Protein AF-A0A6P0T8T9-F1 (afdb_monomer_lite)

Structure (mmCIF, N/CA/C/O backbone):
data_AF-A0A6P0T8T9-F1
#
_entry.id   AF-A0A6P0T8T9-F1
#
loop_
_atom_site.group_PDB
_atom_site.id
_atom_site.type_symbol
_atom_site.label_atom_id
_atom_site.label_alt_id
_atom_site.label_comp_id
_atom_site.label_asym_id
_atom_site.label_entity_id
_atom_site.label_seq_id
_atom_site.pdbx_PDB_ins_code
_atom_site.Cartn_x
_atom_site.Cartn_y
_atom_site.Cartn_z
_atom_site.occupancy
_atom_site.B_iso_or_equiv
_atom_site.auth_seq_id
_atom_site.auth_comp_id
_atom_site.auth_asym_id
_atom_site.auth_atom_id
_atom_site.pdbx_PDB_model_num
ATOM 1 N N . MET A 1 1 ? 33.560 7.711 9.620 1.00 38.56 1 MET A N 1
ATOM 2 C CA . M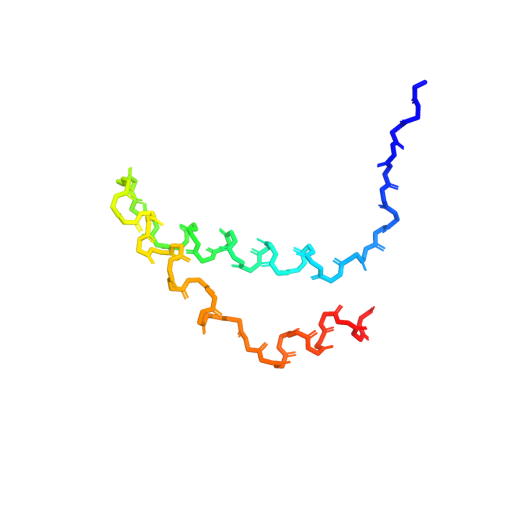ET A 1 1 ? 32.159 7.250 9.725 1.00 38.56 1 MET A CA 1
ATOM 3 C C . MET A 1 1 ? 31.550 7.286 8.333 1.00 38.56 1 MET A C 1
ATOM 5 O O . MET A 1 1 ? 31.181 8.356 7.870 1.00 38.56 1 MET A O 1
ATOM 9 N N . SER A 1 2 ? 31.544 6.161 7.621 1.00 43.34 2 SER A N 1
ATOM 10 C CA . SER A 1 2 ? 30.898 6.056 6.312 1.00 43.34 2 SER A CA 1
ATOM 11 C C . SER A 1 2 ? 29.388 5.934 6.519 1.00 43.34 2 SER A C 1
ATOM 13 O O . SER A 1 2 ? 28.908 4.958 7.091 1.00 43.34 2 SER A O 1
ATOM 15 N N . LYS A 1 3 ? 28.624 6.937 6.074 1.00 50.53 3 LYS A N 1
ATOM 16 C CA . LYS A 1 3 ? 27.203 6.728 5.787 1.00 50.53 3 LYS A CA 1
ATOM 17 C C . LYS A 1 3 ? 27.153 5.706 4.655 1.00 50.53 3 LYS A C 1
ATOM 19 O O . LYS A 1 3 ? 27.631 5.990 3.561 1.00 50.53 3 LYS A O 1
ATOM 24 N N . LEU A 1 4 ? 26.629 4.518 4.937 1.00 54.88 4 LEU A N 1
ATOM 25 C CA . LEU A 1 4 ? 26.270 3.538 3.919 1.00 54.88 4 LEU A CA 1
ATOM 26 C C . LEU A 1 4 ? 25.020 4.080 3.212 1.00 54.88 4 LEU A C 1
ATOM 28 O O . LEU A 1 4 ? 23.895 3.710 3.531 1.00 54.88 4 LEU A O 1
ATOM 32 N N . GLN A 1 5 ? 25.201 5.082 2.357 1.00 56.59 5 GLN A N 1
ATOM 33 C CA . GLN A 1 5 ? 24.120 5.586 1.529 1.00 56.59 5 GLN A CA 1
ATOM 34 C C . GLN A 1 5 ? 24.010 4.590 0.376 1.00 56.59 5 GLN A C 1
ATOM 36 O O . GLN A 1 5 ? 24.869 4.579 -0.505 1.00 56.59 5 GLN A O 1
ATOM 41 N N . SER A 1 6 ? 23.037 3.672 0.459 1.00 56.03 6 SER A N 1
ATOM 42 C CA . SER A 1 6 ? 22.682 2.815 -0.676 1.00 56.03 6 SER A CA 1
ATOM 43 C C . SER A 1 6 ? 22.556 3.711 -1.906 1.00 56.03 6 SER A C 1
ATOM 45 O O . SER A 1 6 ? 21.853 4.720 -1.809 1.00 56.03 6 SER A O 1
ATOM 47 N N . PRO A 1 7 ? 23.254 3.405 -3.013 1.00 57.34 7 P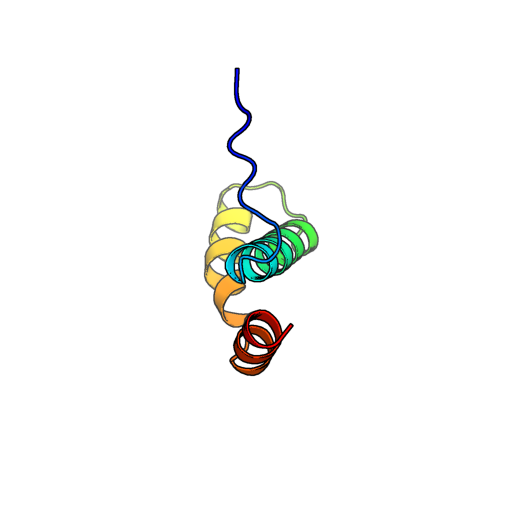RO A N 1
ATOM 48 C CA . PRO A 1 7 ? 23.139 4.204 -4.217 1.00 57.34 7 PRO A CA 1
ATOM 49 C C . PRO A 1 7 ? 21.669 4.208 -4.637 1.00 57.34 7 PRO A C 1
ATOM 51 O O . PRO A 1 7 ? 21.003 3.170 -4.605 1.00 57.34 7 PRO A O 1
ATOM 54 N N . ASP A 1 8 ? 21.175 5.414 -4.900 1.00 64.69 8 ASP A N 1
ATOM 55 C CA . ASP A 1 8 ? 19.782 5.720 -5.187 1.00 64.69 8 ASP A CA 1
ATOM 56 C C . ASP A 1 8 ? 19.197 4.792 -6.269 1.00 64.69 8 ASP A C 1
ATOM 58 O O . ASP A 1 8 ? 19.915 4.353 -7.166 1.00 64.69 8 ASP A O 1
ATOM 62 N N . PHE A 1 9 ? 17.883 4.540 -6.170 1.00 62.69 9 PHE A N 1
ATOM 63 C CA . PHE A 1 9 ? 17.036 3.697 -7.041 1.00 62.69 9 PHE A CA 1
ATOM 64 C C . PHE A 1 9 ? 16.879 2.209 -6.669 1.00 62.69 9 PHE A C 1
ATOM 66 O O . PHE A 1 9 ? 16.833 1.347 -7.542 1.00 62.69 9 PHE A O 1
ATOM 73 N N . ASN A 1 10 ? 16.672 1.875 -5.386 1.00 75.50 10 ASN A N 1
ATOM 74 C CA . ASN A 1 10 ? 16.010 0.599 -5.072 1.00 75.50 10 ASN A CA 1
ATOM 75 C C . ASN A 1 10 ? 14.489 0.743 -5.320 1.00 75.50 10 ASN A C 1
ATOM 77 O O . ASN A 1 10 ? 13.865 1.587 -4.669 1.00 75.50 10 ASN A O 1
ATOM 81 N N . PRO A 1 11 ? 13.863 -0.075 -6.194 1.00 81.12 11 PRO A N 1
ATOM 82 C CA . PRO A 1 11 ? 12.423 -0.029 -6.479 1.00 81.12 11 PRO A CA 1
ATOM 83 C C . PRO A 1 11 ? 11.533 -0.111 -5.229 1.00 81.12 11 PRO A C 1
ATOM 85 O O . PRO A 1 11 ? 10.402 0.379 -5.232 1.00 81.12 11 PRO A O 1
ATOM 88 N N . ILE A 1 12 ? 12.052 -0.675 -4.131 1.00 87.56 12 ILE A N 1
ATOM 89 C CA . ILE A 1 12 ? 11.355 -0.731 -2.842 1.00 87.56 12 ILE A CA 1
ATOM 90 C C . ILE A 1 12 ? 11.066 0.657 -2.247 1.00 87.56 12 ILE A C 1
ATOM 92 O O . ILE A 1 12 ? 10.086 0.822 -1.524 1.00 87.56 12 ILE A O 1
ATOM 96 N N . GLU A 1 13 ? 11.867 1.677 -2.564 1.00 89.56 13 GLU A N 1
ATOM 97 C CA . GLU A 1 13 ? 11.642 3.040 -2.071 1.00 89.56 13 GLU A CA 1
ATOM 98 C C . GLU A 1 13 ? 10.391 3.665 -2.702 1.00 89.56 13 GLU A C 1
ATOM 100 O O . GLU A 1 13 ? 9.619 4.338 -2.013 1.00 89.56 13 GLU A O 1
ATOM 105 N N . ASN A 1 14 ? 10.128 3.381 -3.983 1.00 91.50 14 ASN A N 1
ATOM 106 C CA . ASN A 1 14 ? 8.899 3.807 -4.657 1.00 91.50 14 ASN A CA 1
ATOM 107 C C . ASN A 1 14 ? 7.664 3.133 -4.045 1.00 91.50 14 ASN A C 1
ATOM 109 O O . ASN A 1 14 ? 6.662 3.805 -3.778 1.00 91.50 14 ASN A O 1
ATOM 113 N N . LEU A 1 15 ? 7.775 1.839 -3.721 1.00 93.00 15 LEU A N 1
ATOM 114 C CA . LEU A 1 15 ? 6.746 1.105 -2.987 1.00 93.00 15 LEU A CA 1
ATOM 115 C C . LEU A 1 15 ? 6.448 1.777 -1.644 1.00 93.00 15 LEU A C 1
ATOM 117 O O . LEU A 1 15 ? 5.297 2.115 -1.360 1.00 93.00 15 LEU A O 1
ATOM 121 N N . TRP A 1 16 ? 7.477 2.042 -0.833 1.00 91.44 16 TRP A N 1
ATOM 122 C CA . TRP A 1 16 ? 7.304 2.706 0.459 1.00 91.44 16 TRP A CA 1
ATOM 123 C C . TRP A 1 16 ? 6.750 4.123 0.325 1.00 91.44 16 TRP A C 1
ATOM 125 O O . TRP A 1 16 ? 5.982 4.564 1.183 1.00 91.44 16 TRP A O 1
ATOM 135 N N . SER A 1 17 ? 7.121 4.855 -0.723 1.00 92.81 17 SER A N 1
ATOM 136 C CA . SER A 1 17 ? 6.587 6.188 -0.997 1.00 92.81 17 SER A CA 1
ATOM 137 C C . SER A 1 17 ? 5.075 6.143 -1.245 1.00 92.81 17 SER A C 1
ATOM 139 O O . SER A 1 17 ? 4.321 6.857 -0.572 1.00 92.81 17 SER A O 1
ATOM 141 N N . LYS A 1 18 ? 4.612 5.241 -2.123 1.00 93.69 18 LYS A N 1
ATOM 142 C CA . LYS A 1 18 ? 3.183 5.051 -2.423 1.00 93.69 18 LYS A CA 1
ATOM 143 C C . LYS A 1 18 ? 2.410 4.562 -1.195 1.00 93.69 18 LYS A C 1
ATOM 145 O O . LYS A 1 18 ? 1.400 5.163 -0.831 1.00 93.69 18 LYS A O 1
ATOM 150 N N . PHE A 1 19 ? 2.950 3.573 -0.484 1.00 94.19 19 PHE A N 1
ATOM 151 C CA . PHE A 1 19 ? 2.377 3.039 0.754 1.00 94.19 19 PHE A CA 1
ATOM 152 C C . PHE A 1 19 ? 2.174 4.134 1.812 1.00 94.19 19 PHE A C 1
ATOM 154 O O . PHE A 1 19 ? 1.069 4.351 2.307 1.00 94.19 19 PHE A O 1
ATOM 161 N N . LYS A 1 20 ? 3.224 4.910 2.117 1.00 91.44 20 LYS A N 1
ATOM 162 C CA . LYS A 1 20 ? 3.140 6.005 3.097 1.00 91.44 20 LYS A CA 1
ATOM 163 C C . LYS A 1 20 ? 2.232 7.147 2.626 1.00 91.44 20 LYS A C 1
ATOM 165 O O . LYS A 1 20 ? 1.726 7.890 3.462 1.00 91.44 20 LYS A O 1
ATOM 170 N N . THR A 1 21 ? 2.057 7.337 1.319 1.00 93.94 21 THR A N 1
ATOM 171 C CA . THR A 1 21 ? 1.120 8.330 0.770 1.00 93.94 21 THR A CA 1
ATOM 172 C C . THR A 1 21 ? -0.323 7.929 1.053 1.00 93.94 21 THR A C 1
ATOM 174 O O . THR A 1 21 ? -1.074 8.751 1.571 1.00 93.94 21 THR A O 1
ATOM 177 N N . HIS A 1 22 ? -0.679 6.661 0.826 1.00 92.50 22 HIS A N 1
ATOM 178 C CA . HIS A 1 22 ? -2.004 6.136 1.162 1.00 92.50 22 HIS A CA 1
ATOM 179 C C . HIS A 1 22 ? -2.313 6.286 2.660 1.00 92.50 22 HIS A C 1
ATOM 181 O O . HIS A 1 22 ? -3.327 6.881 3.019 1.00 92.50 22 HIS A O 1
ATOM 187 N N . LEU A 1 23 ? -1.389 5.880 3.541 1.00 92.00 23 LEU A N 1
ATOM 188 C CA . LEU A 1 23 ? -1.586 6.019 4.992 1.00 92.00 23 LEU A CA 1
ATOM 189 C C . LEU A 1 23 ? -1.811 7.473 5.438 1.00 92.00 23 LEU A C 1
ATOM 191 O O . LEU A 1 23 ? -2.569 7.731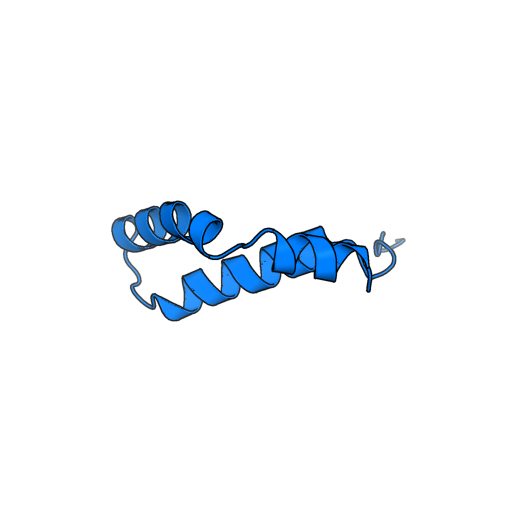 6.369 1.00 92.00 23 LEU A O 1
ATOM 195 N N . ARG A 1 24 ? -1.154 8.441 4.786 1.00 91.00 24 ARG A N 1
ATOM 196 C CA . ARG A 1 24 ? -1.360 9.869 5.074 1.00 91.00 24 ARG A CA 1
ATOM 197 C C . ARG A 1 24 ? -2.693 10.390 4.546 1.00 91.00 24 ARG A C 1
ATOM 199 O O . ARG A 1 24 ? -3.238 11.303 5.155 1.00 91.00 24 ARG A O 1
ATOM 206 N N . ALA A 1 25 ? -3.188 9.833 3.441 1.00 90.44 25 ALA A N 1
ATOM 207 C CA . ALA A 1 25 ? -4.457 10.219 2.834 1.00 90.44 25 ALA A CA 1
ATOM 208 C C . ALA A 1 25 ? -5.664 9.769 3.669 1.00 90.44 25 ALA A C 1
ATOM 210 O O . ALA A 1 25 ? -6.621 10.528 3.778 1.00 90.44 25 ALA A O 1
ATOM 211 N N . VAL A 1 26 ? -5.597 8.589 4.302 1.00 89.25 26 VAL A N 1
ATOM 212 C CA . VAL A 1 26 ? -6.658 8.102 5.206 1.00 89.25 26 VAL A CA 1
ATOM 213 C C . VAL A 1 26 ? -6.869 9.053 6.391 1.00 89.25 26 VAL A C 1
ATOM 215 O O . VAL A 1 26 ? -7.995 9.243 6.828 1.00 89.25 26 VAL A O 1
ATOM 218 N N . GLY A 1 27 ? -5.811 9.707 6.886 1.00 80.88 27 GLY A N 1
ATOM 219 C CA . GLY A 1 27 ? -5.918 10.866 7.786 1.00 80.88 27 GLY A CA 1
ATOM 220 C C . GLY A 1 27 ? -6.390 10.583 9.223 1.00 80.88 27 GLY A C 1
ATOM 221 O O . GLY A 1 27 ? -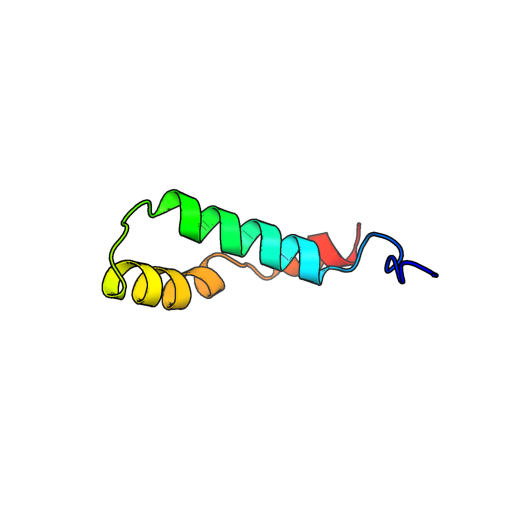6.109 11.393 10.112 1.00 80.88 27 GLY A O 1
ATOM 222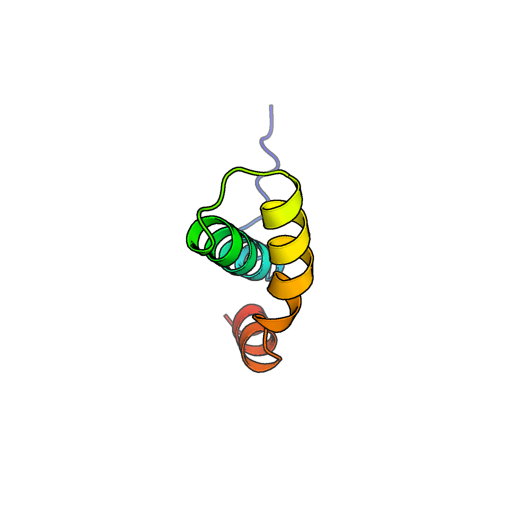 N N . ASP A 1 28 ? -7.022 9.436 9.480 1.00 77.88 28 ASP A N 1
ATOM 223 C CA . ASP A 1 28 ? -7.533 9.054 10.794 1.00 77.88 28 ASP A CA 1
ATOM 224 C C . ASP A 1 28 ? -6.430 8.574 11.746 1.00 77.88 28 ASP A C 1
ATOM 226 O O . ASP A 1 28 ? -5.600 7.718 11.435 1.00 77.88 28 ASP A O 1
ATOM 230 N N . ARG A 1 29 ? -6.433 9.135 12.960 1.00 78.56 29 ARG A N 1
ATOM 231 C CA . ARG A 1 29 ? -5.338 9.021 13.944 1.00 78.56 29 ARG A CA 1
ATOM 232 C C . ARG A 1 29 ? -5.550 7.912 14.976 1.00 78.56 29 ARG A C 1
ATOM 234 O O . ARG A 1 29 ? -4.895 7.920 16.021 1.00 78.56 29 ARG A O 1
ATOM 241 N N . THR A 1 30 ? -6.467 6.982 14.723 1.00 90.62 30 THR A N 1
ATOM 242 C CA . THR A 1 30 ? -6.685 5.839 15.615 1.00 90.62 30 THR A CA 1
ATOM 243 C C . THR A 1 30 ? -5.810 4.658 15.206 1.00 90.62 30 THR A C 1
ATOM 245 O O . THR A 1 30 ? -5.339 4.562 14.073 1.00 90.62 30 THR A O 1
ATOM 248 N N . LYS A 1 31 ? -5.570 3.740 16.146 1.00 89.12 31 LYS A N 1
ATOM 249 C CA . LYS A 1 31 ? -4.832 2.510 15.837 1.00 89.12 31 LYS A CA 1
ATOM 250 C C . LYS A 1 31 ? -5.609 1.636 14.857 1.00 89.12 31 LYS A C 1
ATOM 252 O O . LYS A 1 31 ? -5.008 1.112 13.934 1.00 89.12 31 LYS A O 1
ATOM 257 N N . GLU A 1 32 ? -6.916 1.500 15.059 1.00 92.00 32 GLU A N 1
ATOM 258 C CA . GLU A 1 32 ? -7.800 0.675 14.229 1.00 92.00 32 GLU A CA 1
ATOM 259 C C . GLU A 1 32 ? -7.792 1.140 12.771 1.00 92.00 32 GLU A C 1
ATOM 261 O O . GLU A 1 32 ? -7.432 0.370 11.886 1.00 92.00 32 GLU A O 1
ATOM 266 N N . THR A 1 33 ? -8.011 2.437 12.546 1.00 89.50 33 THR A N 1
ATOM 267 C CA . THR A 1 33 ? -7.984 3.037 11.204 1.00 89.50 33 THR A CA 1
ATOM 268 C C . THR A 1 33 ? -6.618 2.917 10.531 1.00 89.50 33 THR A C 1
ATOM 270 O O . THR A 1 33 ? -6.538 2.695 9.327 1.00 89.50 33 THR A O 1
ATOM 273 N N . LEU A 1 34 ? -5.522 3.010 11.296 1.00 91.88 34 LE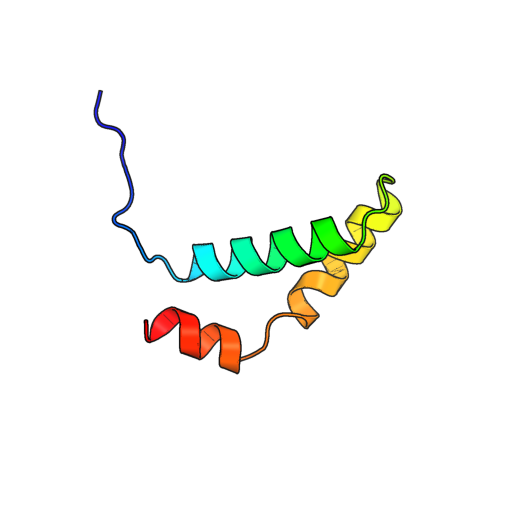U A N 1
ATOM 274 C CA . LEU A 1 34 ? -4.182 2.747 10.769 1.00 91.88 34 LEU A CA 1
ATOM 275 C C . LEU A 1 34 ? -4.012 1.277 10.361 1.00 91.88 34 LEU A C 1
ATOM 277 O O . LEU A 1 34 ? -3.412 1.006 9.323 1.00 91.88 34 LEU A O 1
ATOM 281 N N . TYR A 1 35 ? -4.502 0.330 11.165 1.00 93.88 35 TYR A N 1
ATOM 282 C CA . TYR A 1 35 ? -4.417 -1.093 10.837 1.00 93.88 35 TYR A CA 1
ATOM 283 C C . TYR A 1 35 ? -5.215 -1.436 9.583 1.00 93.88 35 TYR A C 1
ATOM 285 O O . TYR A 1 35 ? -4.721 -2.209 8.765 1.00 93.88 35 TYR A O 1
ATOM 293 N N . ASP A 1 36 ? -6.402 -0.864 9.410 1.00 94.06 36 ASP A N 1
ATOM 294 C CA . ASP A 1 36 ? -7.207 -1.095 8.212 1.00 94.06 36 ASP A CA 1
ATOM 295 C C . ASP A 1 36 ? -6.557 -0.469 6.975 1.00 94.06 36 ASP A C 1
ATOM 297 O O . ASP A 1 36 ? -6.344 -1.169 5.987 1.00 94.06 36 ASP A O 1
ATOM 301 N N . ALA A 1 37 ? -6.054 0.764 7.074 1.00 93.56 37 ALA A N 1
ATOM 302 C CA . ALA A 1 37 ? -5.282 1.387 5.998 1.00 93.56 37 ALA A CA 1
ATOM 303 C C . ALA A 1 37 ? -4.023 0.580 5.617 1.00 93.56 37 ALA A C 1
ATOM 305 O O . ALA A 1 37 ? -3.643 0.508 4.451 1.00 93.56 37 ALA A O 1
ATOM 306 N N . VAL A 1 38 ? -3.355 -0.058 6.586 1.00 94.31 38 VAL A N 1
ATOM 307 C CA . VAL A 1 38 ? -2.213 -0.949 6.316 1.00 94.31 38 VAL A CA 1
ATOM 308 C C . VAL A 1 38 ? -2.642 -2.218 5.576 1.00 94.31 38 VAL A C 1
ATOM 310 O O . VAL A 1 38 ? -1.877 -2.694 4.738 1.00 94.31 38 VAL A O 1
ATOM 313 N N . LYS A 1 39 ? -3.833 -2.765 5.858 1.00 94.94 39 LYS A N 1
ATOM 314 C CA . LYS A 1 39 ? -4.377 -3.925 5.130 1.00 94.94 39 LYS A CA 1
ATOM 315 C C . LYS A 1 39 ? -4.759 -3.570 3.693 1.00 94.94 39 LYS A C 1
ATOM 317 O O . LYS A 1 39 ? -4.568 -4.405 2.822 1.00 94.94 39 LYS A O 1
ATOM 322 N N . GLU A 1 40 ? -5.260 -2.357 3.462 1.00 93.50 40 GLU A N 1
ATOM 323 C CA . GLU A 1 40 ? -5.721 -1.875 2.149 1.00 93.50 40 GLU A CA 1
ATOM 324 C C . GLU A 1 40 ? -4.588 -1.337 1.262 1.00 93.50 40 GLU A C 1
ATOM 326 O O . GLU A 1 40 ? -4.677 -1.356 0.035 1.00 93.50 40 GLU A O 1
ATOM 331 N N . ALA A 1 41 ? -3.499 -0.849 1.859 1.00 92.25 41 ALA A N 1
ATOM 332 C CA . ALA A 1 41 ? -2.396 -0.240 1.121 1.00 92.25 41 ALA A CA 1
ATOM 333 C C . ALA A 1 41 ? -1.760 -1.140 0.033 1.00 92.25 41 ALA A C 1
ATOM 335 O O . ALA A 1 41 ? -1.413 -0.600 -1.022 1.00 92.25 41 ALA A O 1
ATOM 336 N N . PRO A 1 42 ? -1.595 -2.469 0.216 1.00 91.62 42 PRO A N 1
ATOM 337 C CA . PRO A 1 42 ? -1.126 -3.361 -0.845 1.00 91.62 42 PRO A CA 1
ATOM 338 C C . PRO A 1 42 ? -2.045 -3.390 -2.070 1.00 91.62 42 PRO A C 1
ATOM 340 O O . PRO A 1 42 ? -1.541 -3.446 -3.188 1.00 91.62 42 PRO A O 1
ATOM 343 N N . ASP A 1 43 ? -3.363 -3.271 -1.883 1.00 93.81 43 ASP A N 1
ATOM 344 C CA . ASP A 1 43 ? -4.340 -3.275 -2.983 1.00 93.81 43 ASP A CA 1
ATOM 345 C C . ASP A 1 43 ? -4.235 -2.016 -3.862 1.00 93.81 43 ASP A C 1
ATOM 347 O O . ASP A 1 43 ? -4.707 -1.991 -4.997 1.00 93.81 43 ASP A O 1
ATOM 351 N N . GLN A 1 44 ? -3.566 -0.969 -3.367 1.00 92.44 44 GLN A N 1
ATOM 352 C CA . GLN A 1 44 ? -3.278 0.255 -4.121 1.00 92.44 44 GLN A CA 1
ATOM 353 C C . GLN A 1 44 ? -2.043 0.128 -5.029 1.00 92.44 44 GLN A C 1
ATOM 355 O O . GLN A 1 44 ? -1.721 1.063 -5.771 1.00 92.44 44 GLN A O 1
ATOM 360 N N . ILE A 1 45 ? -1.311 -0.987 -4.956 1.00 93.50 45 ILE A N 1
ATOM 361 C CA . ILE A 1 45 ? -0.096 -1.233 -5.735 1.00 93.50 45 ILE A CA 1
ATOM 362 C C . ILE A 1 45 ? -0.433 -2.192 -6.875 1.00 93.50 45 ILE A C 1
ATOM 364 O O . ILE A 1 45 ? -0.682 -3.377 -6.671 1.00 93.50 45 ILE A O 1
ATOM 368 N N . SER A 1 46 ? -0.412 -1.679 -8.101 1.00 95.38 46 SER A N 1
ATOM 369 C CA . SER A 1 46 ? -0.650 -2.477 -9.300 1.00 95.38 46 SER A CA 1
ATOM 370 C C . SER A 1 46 ? 0.637 -3.123 -9.822 1.00 95.38 46 SER A C 1
ATOM 372 O O . SER A 1 46 ? 1.751 -2.694 -9.521 1.00 95.38 46 SER A O 1
ATOM 374 N N . LEU A 1 47 ? 0.499 -4.131 -10.687 1.00 94.56 47 LEU A N 1
ATOM 375 C CA . LEU A 1 47 ? 1.647 -4.690 -11.413 1.00 94.56 47 LEU A CA 1
ATOM 376 C C . LEU A 1 47 ? 2.310 -3.667 -12.347 1.00 94.56 47 LEU A C 1
ATOM 378 O O . LEU A 1 47 ? 3.497 -3.801 -12.640 1.00 94.56 47 LEU A O 1
ATOM 382 N N . ASP A 1 48 ? 1.560 -2.672 -12.821 1.00 94.75 48 ASP A N 1
ATOM 383 C CA . ASP A 1 48 ? 2.088 -1.597 -13.663 1.00 94.75 48 ASP A CA 1
ATOM 384 C C . ASP A 1 48 ? 3.006 -0.657 -12.871 1.00 94.75 48 ASP A C 1
ATOM 386 O O . ASP A 1 48 ? 4.109 -0.348 -13.323 1.00 94.75 48 ASP A O 1
ATOM 390 N N . ASP A 1 49 ? 2.611 -0.319 -11.637 1.00 93.62 49 ASP A N 1
ATOM 391 C CA . ASP A 1 49 ? 3.468 0.412 -10.701 1.00 93.62 49 ASP A CA 1
ATOM 392 C C . ASP A 1 49 ? 4.793 -0.330 -10.496 1.00 93.62 49 ASP A C 1
ATOM 394 O O . ASP A 1 49 ? 5.868 0.245 -10.661 1.00 93.62 49 ASP A O 1
ATOM 398 N N . VAL A 1 50 ? 4.718 -1.634 -10.197 1.00 92.19 50 VAL A N 1
ATOM 399 C CA . VAL A 1 50 ? 5.904 -2.466 -9.958 1.00 92.19 50 VAL A CA 1
ATOM 400 C C . VAL A 1 50 ? 6.809 -2.476 -11.186 1.00 92.19 50 VAL A C 1
ATOM 402 O O . VAL A 1 50 ? 7.997 -2.205 -11.060 1.00 92.19 50 VAL A O 1
ATOM 405 N N . ARG A 1 51 ? 6.271 -2.739 -12.382 1.00 92.62 51 ARG A N 1
ATOM 406 C CA . ARG A 1 51 ? 7.065 -2.738 -13.623 1.00 92.62 51 ARG A CA 1
ATOM 407 C C . ARG A 1 51 ? 7.746 -1.392 -13.853 1.00 92.62 51 ARG A C 1
ATOM 409 O O . ARG A 1 51 ? 8.943 -1.366 -14.125 1.00 92.62 51 ARG A O 1
ATOM 416 N N . SER A 1 52 ? 7.013 -0.297 -13.678 1.00 90.06 52 SER A N 1
ATOM 417 C CA . SER A 1 52 ? 7.539 1.058 -13.851 1.00 90.06 52 SER A CA 1
ATOM 418 C C . SER A 1 52 ? 8.695 1.354 -12.890 1.00 90.06 52 SER A C 1
ATOM 420 O O . SER A 1 52 ? 9.692 1.940 -13.296 1.00 90.06 52 SER A O 1
ATOM 422 N N . TRP A 1 53 ? 8.628 0.889 -11.638 1.00 90.31 53 TRP A N 1
ATOM 423 C CA . TRP A 1 53 ? 9.691 1.118 -10.649 1.00 90.31 53 TRP A CA 1
ATOM 424 C C . TRP A 1 53 ? 10.988 0.349 -10.915 1.00 90.31 53 TRP A C 1
ATOM 426 O O . TRP A 1 53 ? 12.034 0.788 -10.449 1.00 90.31 53 TRP A O 1
ATOM 436 N N . PHE A 1 54 ? 10.932 -0.783 -11.623 1.00 84.94 54 PHE A N 1
ATOM 437 C CA . PHE A 1 54 ? 12.114 -1.570 -12.006 1.00 84.94 54 PHE A CA 1
ATOM 438 C C . PHE A 1 54 ? 12.720 -1.146 -13.354 1.00 84.94 54 PHE A C 1
ATOM 440 O O . PHE A 1 54 ? 13.838 -1.552 -13.664 1.00 84.94 54 PHE A O 1
ATOM 447 N N . CYS A 1 55 ? 11.990 -0.373 -14.162 1.00 79.50 55 CYS A N 1
ATOM 448 C CA . CYS A 1 55 ? 12.422 0.074 -15.489 1.00 79.50 55 CYS A CA 1
ATOM 449 C C . CYS A 1 55 ? 12.883 1.544 -15.534 1.00 79.50 55 CYS A C 1
ATOM 451 O O . CYS A 1 55 ? 13.155 2.041 -16.627 1.00 79.50 55 CYS A O 1
ATOM 453 N N . HIS A 1 56 ? 12.935 2.226 -14.384 1.00 65.19 56 HIS A N 1
ATOM 454 C CA . HIS A 1 56 ? 13.405 3.608 -14.233 1.00 65.19 56 HIS A CA 1
ATOM 455 C C . HIS A 1 56 ? 14.909 3.707 -13.976 1.00 65.19 56 HIS A C 1
ATOM 457 O O . HIS A 1 56 ? 15.453 2.816 -13.287 1.00 65.19 56 HIS A O 1
#

pLDDT: mean 84.05, std 14.7, range [38.56, 95.38]

Sequence (56 aa):
MSKLQSPDFNPIENLWSKFKTHLRAVGDRTKETLYDAVKEAPDQISLDDVRSWFCH

Foldseek 3Di:
DDDPPPPPQDLVVLLVVQLVVQLVVLVDDDPVSSVVSNVCSVVVDDPVSSVVSVVD

Secondary structure (DSSP, 8-state):
-----PPS--HHHHHHHHHHHHHHHH---SHHHHHHHHHHGGGG--HHHHHHHH--

Radius of gyration: 14.21 Å; chains: 1; bounding box: 40×16×31 Å